Protein AF-A0A8J4GUY5-F1 (afdb_monomer_lite)

Foldseek 3Di:
DDDDDPPDPPLRVVLVCQCPDPDPVSRDDPVVVVVSVVVVVVVVVVVVVVVVVVVVVVVVVVVVVVVVVVVVVVVVVPPPPPDDDDDDDDDDDDDDDDDDDDDDDDDDDDDDDDDDDDDDDDDDD

Structure (mmCIF, N/CA/C/O backbone):
data_AF-A0A8J4GUY5-F1
#
_entry.id   AF-A0A8J4GUY5-F1
#
loop_
_atom_site.group_PDB
_atom_site.id
_atom_site.type_symbol
_atom_site.label_atom_id
_atom_site.label_alt_id
_atom_site.label_comp_id
_atom_site.label_asym_id
_atom_site.label_entity_id
_atom_site.label_seq_id
_atom_site.pdbx_PDB_ins_code
_atom_site.Cartn_x
_atom_site.Cartn_y
_atom_site.Cartn_z
_atom_site.occupancy
_atom_site.B_iso_or_equiv
_atom_site.auth_seq_id
_atom_site.auth_comp_id
_atom_site.auth_asym_id
_atom_site.auth_atom_id
_atom_site.pdbx_PDB_model_num
ATOM 1 N N . SER A 1 1 ? 21.500 10.286 -3.439 1.00 68.69 1 SER A N 1
ATOM 2 C CA . SER A 1 1 ? 20.327 9.549 -2.931 1.00 68.69 1 SER A CA 1
ATOM 3 C C . SER A 1 1 ? 19.379 10.551 -2.304 1.00 68.69 1 SER A C 1
ATOM 5 O O . SER A 1 1 ? 19.825 11.305 -1.446 1.00 68.69 1 SER A O 1
ATOM 7 N N . SER A 1 2 ? 18.131 10.629 -2.769 1.00 71.19 2 SER A N 1
ATOM 8 C CA . SER A 1 2 ? 17.134 11.545 -2.199 1.00 71.19 2 SER A CA 1
ATOM 9 C C . SER A 1 2 ? 16.688 11.064 -0.811 1.00 71.19 2 SER A C 1
ATOM 11 O O . SER A 1 2 ? 16.445 9.862 -0.647 1.00 71.19 2 SER A O 1
ATOM 13 N N . PRO A 1 3 ? 16.584 11.962 0.187 1.00 81.38 3 PRO A N 1
ATOM 14 C CA . PRO A 1 3 ? 16.195 11.588 1.543 1.00 81.38 3 PRO A CA 1
ATOM 15 C C . PRO A 1 3 ? 14.742 11.084 1.584 1.00 81.38 3 PRO A C 1
ATOM 17 O O . PRO A 1 3 ? 13.922 11.557 0.796 1.00 81.38 3 PRO A O 1
ATOM 20 N N . PRO A 1 4 ? 14.410 10.139 2.482 1.00 81.69 4 PRO A N 1
ATOM 21 C CA . PRO A 1 4 ? 13.044 9.655 2.647 1.00 81.69 4 PRO A CA 1
ATOM 22 C C . PRO A 1 4 ? 12.107 10.786 3.070 1.00 81.69 4 PRO A C 1
ATOM 24 O O . PRO A 1 4 ? 12.444 11.615 3.917 1.00 81.69 4 PRO A O 1
ATOM 27 N N . HIS A 1 5 ? 10.922 10.822 2.464 1.00 83.75 5 HIS A N 1
ATOM 28 C CA . HIS A 1 5 ? 9.917 11.819 2.797 1.00 83.75 5 HIS A CA 1
ATOM 29 C C . HIS A 1 5 ? 9.132 11.367 4.041 1.00 83.75 5 HIS A C 1
ATOM 31 O O . HIS A 1 5 ? 8.519 10.303 4.006 1.00 83.75 5 HIS A O 1
ATOM 37 N N . PRO A 1 6 ? 9.044 12.174 5.116 1.00 87.38 6 PRO A N 1
ATOM 38 C CA . PRO A 1 6 ? 8.512 11.733 6.414 1.00 87.38 6 PRO A CA 1
ATOM 39 C C . PRO A 1 6 ? 7.021 11.363 6.402 1.00 87.38 6 PRO A C 1
ATOM 41 O O . PRO A 1 6 ? 6.516 10.789 7.358 1.00 87.38 6 PRO A O 1
ATOM 44 N N . ARG A 1 7 ? 6.298 11.724 5.336 1.00 90.69 7 ARG A N 1
ATOM 45 C CA . ARG A 1 7 ? 4.868 11.413 5.160 1.00 90.69 7 ARG A CA 1
ATOM 46 C C . ARG A 1 7 ? 4.595 10.251 4.209 1.00 90.69 7 ARG A C 1
ATOM 48 O O . ARG A 1 7 ? 3.438 9.888 4.044 1.00 90.69 7 ARG A O 1
ATOM 55 N N . ILE A 1 8 ? 5.620 9.735 3.534 1.00 88.75 8 ILE A N 1
ATOM 56 C CA . ILE A 1 8 ? 5.461 8.677 2.539 1.00 88.75 8 ILE A CA 1
ATOM 57 C C . ILE A 1 8 ? 6.030 7.394 3.151 1.00 88.75 8 ILE A C 1
ATOM 59 O O . ILE A 1 8 ? 7.216 7.378 3.475 1.00 88.75 8 ILE A O 1
ATOM 63 N N . PRO A 1 9 ? 5.221 6.333 3.323 1.00 90.25 9 PRO A N 1
ATOM 64 C CA . PRO A 1 9 ? 5.702 5.018 3.729 1.00 90.25 9 PRO A CA 1
ATOM 65 C C . PRO A 1 9 ? 6.895 4.558 2.890 1.00 90.25 9 PRO A C 1
ATOM 67 O O . PRO A 1 9 ? 6.898 4.726 1.669 1.00 90.25 9 PRO A O 1
ATOM 70 N N . ASP A 1 10 ? 7.873 3.914 3.528 1.00 90.12 10 ASP A N 1
ATOM 71 C CA . ASP A 1 10 ? 9.135 3.535 2.879 1.00 90.12 10 ASP A CA 1
ATOM 72 C C . ASP A 1 10 ? 8.935 2.725 1.593 1.00 90.12 10 ASP A C 1
ATOM 74 O O . ASP A 1 10 ? 9.633 2.954 0.609 1.00 90.12 10 ASP A O 1
ATOM 78 N N . VAL A 1 11 ? 7.941 1.833 1.565 1.00 90.25 11 VAL A N 1
ATOM 79 C CA . VAL A 1 11 ? 7.595 1.028 0.381 1.00 90.25 11 VAL A CA 1
ATOM 80 C C . VAL A 1 11 ? 7.181 1.916 -0.798 1.00 90.25 11 VAL A C 1
ATOM 82 O O . VAL A 1 11 ? 7.663 1.744 -1.914 1.00 90.25 11 VAL A O 1
ATOM 85 N N . GLN A 1 12 ? 6.341 2.923 -0.550 1.00 93.00 12 GLN A N 1
ATOM 86 C CA . GLN A 1 12 ? 5.902 3.867 -1.581 1.00 93.00 12 GLN A CA 1
ATOM 87 C C . GLN A 1 12 ? 7.057 4.775 -2.018 1.00 93.00 12 GLN A C 1
ATOM 89 O O . GLN A 1 12 ? 7.193 5.084 -3.201 1.00 93.00 12 GLN A O 1
ATOM 94 N N . TRP A 1 13 ? 7.932 5.159 -1.084 1.00 93.38 13 TRP A N 1
ATOM 95 C CA . TRP A 1 13 ? 9.129 5.935 -1.400 1.00 93.38 13 TRP A CA 1
ATOM 96 C C . TRP A 1 13 ? 10.126 5.153 -2.266 1.00 93.38 13 TRP A C 1
ATOM 98 O O . TRP A 1 13 ? 10.750 5.716 -3.165 1.00 93.38 13 TRP A O 1
ATOM 108 N N . GLN A 1 14 ? 10.280 3.851 -2.024 1.00 93.31 14 GLN A N 1
ATOM 109 C CA . GLN A 1 14 ? 11.113 2.980 -2.854 1.00 93.31 14 GLN A CA 1
ATOM 110 C C . GLN A 1 14 ? 10.564 2.858 -4.276 1.00 93.31 14 GLN A C 1
ATOM 112 O O . GLN A 1 14 ? 11.337 3.024 -5.219 1.00 93.31 14 GLN A O 1
ATOM 117 N N . LEU A 1 15 ? 9.249 2.671 -4.427 1.00 95.06 15 LEU A N 1
ATOM 118 C CA . LEU A 1 15 ? 8.594 2.627 -5.736 1.00 95.06 15 LEU A CA 1
ATOM 119 C C . LEU A 1 15 ? 8.778 3.943 -6.507 1.00 95.06 15 LEU A C 1
ATOM 121 O O . LEU A 1 15 ? 9.185 3.930 -7.665 1.00 95.06 15 LEU A O 1
ATOM 125 N N . ILE A 1 16 ? 8.581 5.084 -5.836 1.00 94.81 16 ILE A N 1
ATOM 126 C CA . ILE A 1 16 ? 8.859 6.424 -6.377 1.00 94.81 16 ILE A CA 1
ATOM 127 C C . ILE A 1 16 ? 10.290 6.504 -6.922 1.00 94.81 16 ILE A C 1
ATOM 129 O O . ILE A 1 16 ? 10.493 6.894 -8.069 1.00 94.81 16 ILE A O 1
ATOM 133 N N . LYS A 1 17 ? 11.293 6.097 -6.134 1.00 94.50 17 LYS A N 1
ATOM 134 C CA . LYS A 1 17 ? 12.692 6.131 -6.584 1.00 94.50 17 LYS A CA 1
ATOM 135 C C . LYS A 1 17 ? 12.936 5.240 -7.802 1.00 94.50 17 LYS A C 1
ATOM 137 O O . LYS A 1 17 ? 13.638 5.680 -8.703 1.00 94.50 17 LYS A O 1
ATOM 142 N N . ALA A 1 18 ? 12.360 4.038 -7.833 1.00 95.75 18 ALA A N 1
ATOM 143 C CA . ALA A 1 18 ? 12.514 3.113 -8.954 1.00 95.75 18 ALA A CA 1
ATOM 144 C C . ALA A 1 18 ? 11.913 3.679 -10.254 1.00 95.75 18 ALA A C 1
ATOM 146 O O . ALA A 1 18 ? 12.537 3.602 -11.308 1.00 95.75 18 ALA A O 1
ATOM 147 N N . CYS A 1 19 ? 10.751 4.336 -10.184 1.00 97.19 19 CYS A N 1
ATOM 148 C CA . CYS A 1 19 ? 10.127 4.983 -11.345 1.00 97.19 19 CYS A CA 1
ATOM 149 C C . CYS A 1 19 ? 10.948 6.155 -11.913 1.00 97.19 19 CYS A C 1
ATOM 151 O O . CYS A 1 19 ? 10.845 6.464 -13.101 1.00 97.19 19 CYS A O 1
ATOM 153 N N . TRP A 1 20 ? 11.750 6.817 -11.074 1.00 96.38 20 TRP A N 1
ATOM 154 C CA . TRP A 1 20 ? 12.589 7.962 -11.446 1.00 96.38 20 TRP A CA 1
ATOM 155 C C . TRP A 1 20 ? 14.066 7.610 -11.664 1.00 96.38 20 TRP A C 1
ATOM 157 O O . TRP A 1 20 ? 14.900 8.517 -11.730 1.00 96.38 20 TRP A O 1
ATOM 167 N N . ASP A 1 21 ? 14.409 6.329 -11.800 1.00 96.69 21 ASP A N 1
ATOM 168 C CA . ASP A 1 21 ? 15.792 5.935 -12.055 1.00 96.69 21 ASP A CA 1
ATOM 169 C C . ASP A 1 21 ? 16.301 6.520 -13.392 1.00 96.69 21 ASP A C 1
ATOM 171 O O . ASP A 1 21 ? 15.549 6.552 -14.377 1.00 96.69 21 ASP A O 1
ATOM 175 N N . PRO A 1 22 ? 17.536 7.051 -13.468 1.00 96.25 22 PRO A N 1
ATOM 176 C CA . PRO A 1 22 ? 18.096 7.532 -14.730 1.00 96.25 22 PRO A CA 1
ATOM 177 C C . PRO A 1 22 ? 18.163 6.449 -15.815 1.00 96.25 22 PRO A C 1
ATOM 179 O O . PRO A 1 22 ? 18.019 6.790 -16.990 1.00 96.25 22 PRO A O 1
ATOM 182 N N . ASP A 1 23 ? 18.352 5.181 -15.448 1.00 97.12 23 ASP A N 1
ATOM 183 C CA . ASP A 1 23 ? 18.352 4.066 -16.389 1.00 97.12 23 ASP A CA 1
ATOM 184 C C . ASP A 1 23 ? 16.904 3.596 -16.655 1.00 97.12 23 ASP A C 1
ATOM 186 O O . ASP A 1 23 ? 16.210 3.163 -15.736 1.00 97.12 23 ASP A O 1
ATOM 190 N N . PRO A 1 24 ? 16.393 3.671 -17.899 1.00 96.50 24 PRO A N 1
ATOM 191 C CA . PRO A 1 24 ? 15.045 3.205 -18.208 1.00 96.50 24 PRO A CA 1
ATOM 192 C C . PRO A 1 24 ? 14.883 1.687 -18.077 1.00 96.50 24 PRO A C 1
ATOM 194 O O . PRO A 1 24 ? 13.755 1.230 -17.921 1.00 96.50 24 PRO A O 1
ATOM 197 N N . VAL A 1 25 ? 15.968 0.907 -18.137 1.00 97.31 25 VAL A N 1
ATOM 198 C CA . VAL A 1 25 ? 15.916 -0.563 -18.069 1.00 97.31 25 VAL A CA 1
ATOM 199 C C . VAL A 1 25 ? 15.556 -1.047 -16.666 1.00 97.31 25 VAL A C 1
ATOM 201 O O . VAL A 1 25 ? 14.930 -2.093 -16.521 1.00 97.31 25 VAL A O 1
ATOM 204 N N . VAL A 1 26 ? 15.928 -0.289 -15.631 1.00 96.88 26 VAL A N 1
ATOM 205 C CA . VAL A 1 26 ? 15.622 -0.642 -14.236 1.00 96.88 26 VAL A CA 1
ATOM 206 C C . VAL A 1 26 ? 14.298 -0.057 -13.750 1.00 96.88 26 VAL A C 1
ATOM 208 O O . VAL A 1 26 ? 13.861 -0.376 -12.643 1.00 96.88 26 VAL A O 1
ATOM 211 N N . ARG A 1 27 ? 13.650 0.802 -14.550 1.00 97.88 27 ARG A N 1
ATOM 212 C CA . ARG A 1 27 ? 12.326 1.319 -14.205 1.00 97.88 27 ARG A CA 1
ATOM 213 C C . ARG A 1 27 ? 11.309 0.181 -14.280 1.00 97.88 27 ARG A C 1
ATOM 215 O O . ARG A 1 27 ? 11.305 -0.556 -15.266 1.00 97.88 27 ARG A O 1
ATOM 222 N N . PRO A 1 28 ? 10.428 0.053 -13.279 1.00 97.56 28 PRO A N 1
ATOM 223 C CA . PRO A 1 28 ? 9.366 -0.937 -13.325 1.00 97.56 28 PRO A CA 1
ATOM 224 C C . PRO A 1 28 ? 8.393 -0.620 -14.465 1.00 97.56 28 PRO A C 1
ATOM 226 O O . PRO A 1 28 ? 8.150 0.548 -14.791 1.00 97.56 28 PRO A O 1
ATOM 22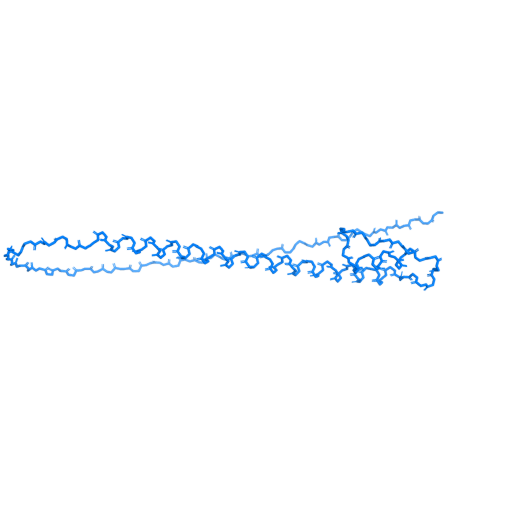9 N N . ASP A 1 29 ? 7.801 -1.662 -15.043 1.00 97.94 29 ASP A N 1
ATOM 230 C CA . ASP A 1 29 ? 6.692 -1.494 -15.979 1.00 97.94 29 ASP A CA 1
ATOM 231 C C . ASP A 1 29 ? 5.437 -0.991 -15.244 1.00 97.94 29 ASP A C 1
ATOM 233 O O . ASP A 1 29 ? 5.246 -1.219 -14.046 1.00 97.94 29 ASP A O 1
ATOM 237 N N . MET A 1 30 ? 4.532 -0.334 -15.967 1.00 97.00 30 MET A N 1
ATOM 238 C CA . MET A 1 30 ? 3.295 0.200 -15.402 1.00 97.00 30 MET A CA 1
ATOM 239 C C . MET A 1 30 ? 2.399 -0.887 -14.801 1.00 97.00 30 MET A C 1
ATOM 241 O O . MET A 1 30 ? 1.697 -0.612 -13.828 1.00 97.00 30 MET A O 1
ATOM 245 N N . VAL A 1 31 ? 2.447 -2.118 -15.326 1.00 98.12 31 VAL A N 1
ATOM 246 C CA . VAL A 1 31 ? 1.741 -3.268 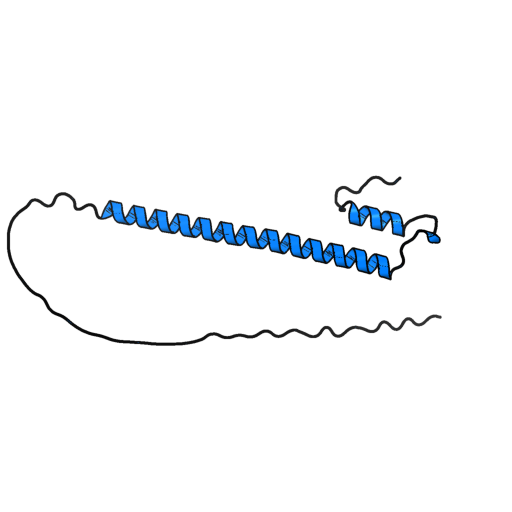-14.738 1.00 98.12 31 VAL A CA 1
ATOM 247 C C . VAL A 1 31 ? 2.284 -3.587 -13.343 1.00 98.12 31 VAL A C 1
ATOM 249 O O . VAL A 1 31 ? 1.514 -3.832 -12.412 1.00 98.12 31 VAL A O 1
ATOM 252 N N . GLU A 1 32 ? 3.603 -3.532 -13.170 1.00 96.88 32 GLU A N 1
ATOM 253 C CA . GLU A 1 32 ? 4.253 -3.770 -11.884 1.00 96.88 32 GLU A CA 1
ATOM 254 C C . GLU A 1 32 ? 3.945 -2.640 -10.893 1.00 96.88 32 GLU A C 1
ATOM 256 O O . GLU A 1 32 ? 3.562 -2.903 -9.751 1.00 96.88 32 GLU A O 1
ATOM 261 N N . VAL A 1 33 ? 4.021 -1.384 -11.344 1.00 97.44 33 VAL A N 1
ATOM 262 C CA . VAL A 1 33 ? 3.658 -0.207 -10.537 1.00 97.44 33 VAL A CA 1
ATOM 263 C C . VAL A 1 33 ? 2.209 -0.302 -10.052 1.00 97.44 33 VAL A C 1
ATOM 265 O O . VAL A 1 33 ? 1.945 -0.092 -8.866 1.00 97.44 33 VAL A O 1
ATOM 268 N N . ALA A 1 34 ? 1.273 -0.647 -10.941 1.00 97.19 34 ALA A N 1
ATOM 269 C CA . ALA A 1 34 ? -0.136 -0.811 -10.595 1.00 97.19 34 ALA A CA 1
ATOM 270 C C . ALA A 1 34 ? -0.333 -1.922 -9.555 1.00 97.19 34 ALA A C 1
ATOM 272 O O . ALA A 1 34 ? -0.973 -1.689 -8.531 1.00 97.19 34 ALA A O 1
ATOM 273 N N . SER A 1 35 ? 0.288 -3.087 -9.760 1.00 96.94 35 SER A N 1
ATOM 274 C CA . SER A 1 35 ? 0.201 -4.209 -8.821 1.00 96.94 35 SER A CA 1
ATOM 275 C C . SER A 1 35 ? 0.726 -3.846 -7.425 1.00 96.94 35 SER A C 1
ATOM 277 O O . SER A 1 35 ? 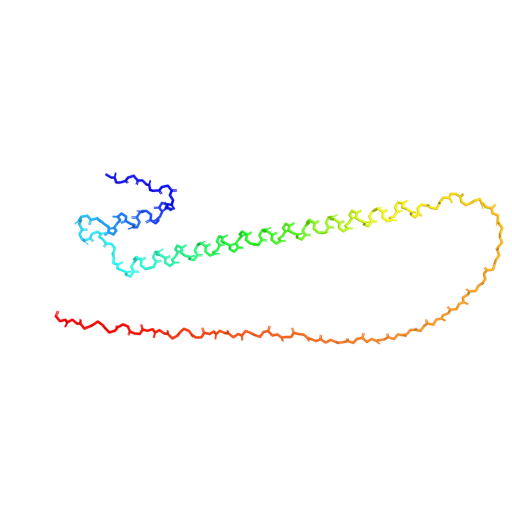0.084 -4.151 -6.415 1.00 96.94 35 SER A O 1
ATOM 279 N N . GLN A 1 36 ? 1.855 -3.132 -7.345 1.00 95.75 36 GLN A N 1
ATOM 280 C CA . GLN A 1 36 ? 2.415 -2.679 -6.068 1.00 95.75 36 GLN A CA 1
ATOM 281 C C . GLN A 1 36 ? 1.517 -1.644 -5.370 1.00 95.75 36 GLN A C 1
ATOM 283 O O . GLN A 1 36 ? 1.346 -1.692 -4.147 1.00 95.75 36 GLN A O 1
ATOM 288 N N . LEU A 1 37 ? 0.910 -0.727 -6.129 1.00 95.06 37 LEU A N 1
ATOM 289 C CA . LEU A 1 37 ? -0.028 0.265 -5.594 1.00 95.06 37 LEU A CA 1
ATOM 290 C C . LEU A 1 37 ? -1.321 -0.382 -5.086 1.00 95.06 37 LEU A C 1
ATOM 292 O O . LEU A 1 37 ? -1.766 -0.061 -3.985 1.00 95.06 37 LEU A O 1
ATOM 296 N N . GLU A 1 38 ? -1.900 -1.319 -5.835 1.00 96.00 38 GLU A N 1
ATOM 297 C CA . GLU A 1 38 ? -3.090 -2.067 -5.416 1.00 96.00 38 GLU A CA 1
ATOM 298 C C . GLU A 1 38 ? -2.838 -2.851 -4.125 1.00 96.00 38 GLU A C 1
ATOM 300 O O . GLU A 1 38 ? -3.643 -2.793 -3.192 1.00 96.00 38 GLU A O 1
ATOM 305 N N . ALA A 1 39 ? -1.686 -3.519 -4.021 1.00 94.00 39 ALA A N 1
ATOM 306 C CA . ALA A 1 39 ? -1.289 -4.215 -2.802 1.00 94.00 39 ALA A CA 1
ATOM 307 C C . ALA A 1 39 ? -1.146 -3.254 -1.606 1.00 94.00 39 ALA A C 1
ATOM 309 O O . ALA A 1 39 ? -1.544 -3.583 -0.484 1.00 94.00 39 ALA A O 1
ATOM 310 N N . ALA A 1 40 ? -0.607 -2.051 -1.827 1.00 91.56 40 ALA A N 1
ATOM 311 C CA . ALA A 1 40 ? -0.496 -1.033 -0.786 1.00 91.56 40 ALA A CA 1
ATOM 312 C C . ALA A 1 40 ? -1.873 -0.521 -0.326 1.00 91.56 40 ALA A C 1
ATOM 314 O O . ALA A 1 40 ? -2.098 -0.390 0.879 1.00 91.56 40 ALA A O 1
ATOM 315 N N . LEU A 1 41 ? -2.802 -0.287 -1.258 1.00 92.88 41 LEU A N 1
ATOM 316 C CA . LEU A 1 41 ? -4.177 0.123 -0.950 1.00 92.88 41 LEU A CA 1
ATOM 317 C C . LEU A 1 41 ? -4.924 -0.963 -0.166 1.00 92.88 41 LEU A C 1
ATOM 319 O O . LEU A 1 41 ? -5.506 -0.671 0.876 1.00 92.88 41 LEU A O 1
ATOM 323 N N . ALA A 1 42 ? -4.816 -2.227 -0.581 1.00 93.75 42 ALA A N 1
ATOM 324 C CA . ALA A 1 42 ? -5.434 -3.345 0.132 1.00 93.75 42 ALA A CA 1
ATOM 325 C C . ALA A 1 42 ? -4.912 -3.488 1.575 1.00 93.75 42 ALA A C 1
ATOM 327 O O . ALA A 1 42 ? -5.665 -3.827 2.492 1.00 93.75 42 ALA A O 1
ATOM 328 N N . ASN A 1 43 ? -3.623 -3.222 1.802 1.00 91.56 43 ASN A N 1
ATOM 329 C CA . ASN A 1 43 ? -3.054 -3.203 3.150 1.00 91.56 43 ASN A CA 1
ATOM 330 C C . ASN A 1 43 ? -3.571 -2.024 3.982 1.00 91.56 43 ASN A C 1
ATOM 332 O O . ASN A 1 43 ? -3.844 -2.206 5.169 1.00 91.56 43 ASN A O 1
ATOM 336 N N . LEU A 1 44 ? -3.733 -0.843 3.378 1.00 90.25 44 LEU A N 1
ATOM 337 C CA . LEU A 1 44 ? -4.301 0.320 4.058 1.00 90.25 44 LEU A CA 1
ATOM 338 C C . LEU A 1 44 ? -5.752 0.058 4.485 1.00 90.25 44 LEU A C 1
ATOM 340 O O . LEU A 1 44 ? -6.090 0.295 5.644 1.00 90.25 44 LEU A O 1
ATOM 344 N N . ASP A 1 45 ? -6.568 -0.512 3.600 1.00 92.38 45 ASP A N 1
ATOM 345 C CA . ASP A 1 45 ? -7.958 -0.875 3.901 1.00 92.38 45 ASP A CA 1
ATOM 346 C C . ASP A 1 45 ? -8.038 -1.884 5.054 1.00 92.38 45 ASP A C 1
ATOM 348 O O . ASP A 1 45 ? -8.839 -1.729 5.979 1.00 92.38 45 ASP A O 1
ATOM 352 N N . ARG A 1 46 ? -7.159 -2.897 5.063 1.00 92.00 46 ARG A N 1
ATOM 353 C CA . ARG A 1 46 ? -7.071 -3.864 6.171 1.00 92.00 46 ARG A CA 1
ATOM 354 C C . ARG A 1 46 ? -6.689 -3.203 7.493 1.00 92.00 46 ARG A C 1
ATOM 356 O O . ARG A 1 46 ? -7.264 -3.547 8.525 1.00 92.00 46 ARG A O 1
ATOM 363 N N . GLN A 1 47 ? -5.739 -2.270 7.479 1.00 90.19 47 GLN A N 1
ATOM 364 C CA . GLN A 1 47 ? -5.352 -1.530 8.683 1.00 90.19 47 GLN A CA 1
ATOM 365 C C . GLN A 1 47 ? -6.503 -0.659 9.196 1.00 90.19 47 GLN A C 1
ATOM 367 O O . GLN A 1 47 ? -6.775 -0.654 10.396 1.00 90.19 47 GLN A O 1
ATOM 372 N N . GLN A 1 48 ? -7.221 0.023 8.303 1.00 89.38 48 GLN A N 1
ATOM 373 C CA . GLN A 1 48 ? -8.392 0.818 8.673 1.00 89.38 48 GLN A CA 1
ATOM 374 C C . GLN A 1 48 ? -9.506 -0.049 9.267 1.00 89.38 48 GLN A C 1
ATOM 376 O O . GLN A 1 48 ? -10.044 0.290 10.322 1.00 89.38 48 GLN A O 1
ATOM 381 N N . ALA A 1 49 ? -9.800 -1.198 8.656 1.00 88.94 49 ALA A N 1
ATOM 382 C CA . ALA A 1 49 ? -10.772 -2.149 9.188 1.00 88.94 49 ALA A CA 1
ATOM 383 C C . ALA A 1 49 ? -10.370 -2.660 10.585 1.00 88.94 49 ALA A C 1
ATOM 385 O O . ALA A 1 49 ? -11.207 -2.734 11.488 1.00 88.94 49 ALA A O 1
ATOM 386 N N . ALA A 1 50 ? -9.083 -2.953 10.800 1.00 88.62 50 ALA A N 1
ATOM 387 C CA . ALA A 1 50 ? -8.573 -3.382 12.101 1.00 88.62 50 ALA A CA 1
ATOM 388 C C . ALA A 1 50 ? -8.732 -2.295 13.181 1.00 88.62 50 ALA A C 1
ATOM 390 O O . ALA A 1 50 ? -9.130 -2.599 14.310 1.00 88.62 50 ALA A O 1
ATOM 391 N N . LEU A 1 51 ? -8.481 -1.027 12.849 1.00 87.94 51 LEU A N 1
ATOM 392 C CA . LEU A 1 51 ? -8.683 0.090 13.779 1.00 87.94 51 LEU A CA 1
ATOM 393 C C . LEU A 1 51 ? -10.164 0.281 14.129 1.00 87.94 51 LEU A C 1
ATOM 395 O O . LEU A 1 51 ? -10.496 0.386 15.309 1.00 87.94 51 LEU A O 1
ATOM 399 N N . GLN A 1 52 ? -11.057 0.236 13.136 1.00 85.88 52 GLN A N 1
ATOM 400 C CA . GLN A 1 52 ? -12.503 0.347 13.367 1.00 85.88 52 GLN A CA 1
ATOM 401 C C . GLN A 1 52 ? -13.045 -0.797 14.231 1.00 85.88 52 GLN A C 1
ATOM 403 O O . GLN A 1 52 ? -13.870 -0.571 15.116 1.00 85.88 52 GLN A O 1
ATOM 408 N N . SER A 1 53 ? -12.556 -2.021 14.015 1.00 81.50 53 SER A N 1
ATOM 409 C CA . SER A 1 53 ? -12.978 -3.173 14.815 1.00 81.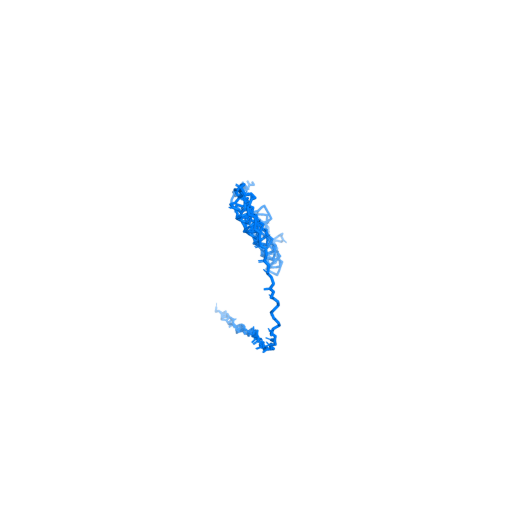50 53 SER A CA 1
ATOM 410 C C . SER A 1 53 ? -12.589 -3.034 16.292 1.00 81.50 53 SER A C 1
ATOM 412 O O . SER A 1 53 ? -13.404 -3.323 17.167 1.00 81.50 53 SER A O 1
ATOM 414 N N . ASN A 1 54 ? -11.391 -2.515 16.585 1.00 79.50 54 ASN A N 1
ATOM 415 C CA . ASN A 1 54 ? -10.961 -2.259 17.961 1.00 79.50 54 ASN A CA 1
ATOM 416 C C . ASN A 1 54 ? -11.787 -1.157 18.633 1.00 79.50 54 ASN A C 1
ATOM 418 O O . ASN A 1 54 ? -12.126 -1.284 19.811 1.00 79.50 54 ASN A O 1
ATOM 422 N N . GLU A 1 55 ? -12.149 -0.099 17.904 1.00 81.25 55 GLU A N 1
ATOM 423 C CA . GLU A 1 55 ? -12.975 0.969 18.472 1.00 81.25 55 GLU A CA 1
ATOM 424 C C . GLU A 1 55 ? -14.359 0.451 18.883 1.00 81.25 55 GLU A C 1
ATOM 426 O O . GLU A 1 55 ? -14.798 0.697 20.008 1.00 81.25 55 GLU A O 1
ATOM 431 N N . LEU A 1 56 ? -14.998 -0.360 18.037 1.00 76.88 56 LEU A N 1
ATOM 432 C CA . LEU A 1 56 ? -16.303 -0.950 18.343 1.00 76.88 56 LEU A CA 1
ATOM 433 C C . LEU A 1 56 ? -16.257 -1.837 19.601 1.00 76.88 56 LEU A C 1
ATOM 435 O O . LEU A 1 56 ? -17.088 -1.694 20.496 1.00 76.88 56 LEU A O 1
ATOM 439 N N . LEU A 1 57 ? -15.232 -2.687 19.718 1.00 74.75 57 LEU A N 1
ATOM 440 C CA . LEU A 1 57 ? -15.015 -3.541 20.894 1.00 74.75 57 LEU A CA 1
ATOM 441 C C . LEU A 1 57 ? -14.842 -2.729 22.187 1.00 74.75 57 LEU A C 1
ATOM 443 O O . LEU A 1 57 ? -15.372 -3.091 23.244 1.00 74.75 57 LEU A O 1
ATOM 447 N N . THR A 1 58 ? -14.119 -1.610 22.122 1.00 72.31 58 THR A N 1
ATOM 448 C CA . THR A 1 58 ? -13.955 -0.734 23.291 1.00 72.31 58 THR A CA 1
ATOM 449 C C . THR A 1 58 ? -15.232 0.034 23.630 1.00 72.31 58 THR A C 1
ATOM 451 O O . THR A 1 58 ? -15.515 0.230 24.814 1.00 72.31 58 THR A O 1
ATOM 454 N N . ALA A 1 59 ? -16.040 0.424 22.642 1.00 69.25 59 ALA A N 1
ATOM 455 C CA . ALA A 1 59 ? -17.319 1.090 22.874 1.00 69.25 59 ALA A CA 1
ATOM 456 C C . ALA A 1 59 ? -18.318 0.181 23.617 1.00 69.25 59 ALA A C 1
ATOM 458 O O . ALA A 1 59 ? -18.914 0.619 24.607 1.00 69.25 59 ALA A O 1
ATOM 459 N N . ASP A 1 60 ? -18.434 -1.090 23.217 1.00 71.50 60 ASP A N 1
ATOM 460 C CA . ASP A 1 60 ? -19.314 -2.068 23.877 1.00 71.50 60 ASP A CA 1
ATOM 461 C C . ASP A 1 60 ? -18.853 -2.416 25.300 1.00 71.50 60 ASP A C 1
ATOM 463 O O . ASP A 1 60 ? -19.659 -2.570 26.222 1.00 71.50 60 ASP A O 1
ATOM 467 N N . THR A 1 61 ? -1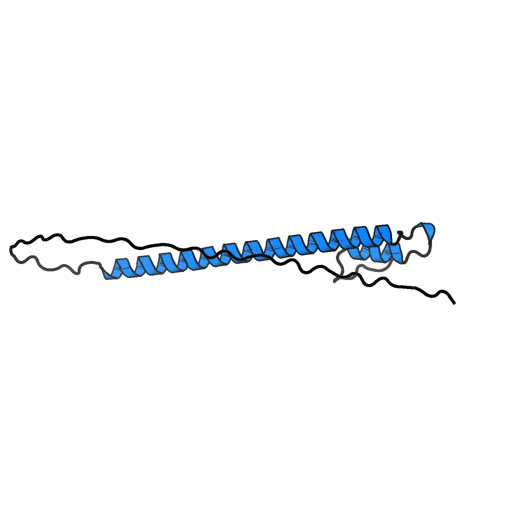7.541 -2.465 25.527 1.00 73.75 61 THR A N 1
ATOM 468 C CA . THR A 1 61 ? -16.998 -2.742 26.867 1.00 73.75 61 THR A CA 1
ATOM 469 C C . THR A 1 61 ? -17.308 -1.602 27.854 1.00 73.75 61 THR A C 1
ATOM 471 O O . THR A 1 61 ? -17.632 -1.845 29.025 1.00 73.75 61 THR A O 1
ATOM 474 N N . HIS A 1 62 ? -17.264 -0.343 27.401 1.00 77.50 62 HIS A N 1
ATOM 475 C CA . HIS A 1 62 ? -17.569 0.821 28.243 1.00 77.50 62 HIS A CA 1
ATOM 476 C C . HIS A 1 62 ? -19.063 0.963 28.561 1.00 77.50 62 HIS A C 1
ATOM 478 O O . HIS A 1 62 ? -19.418 1.332 29.687 1.00 77.50 62 HIS A O 1
ATOM 484 N N . SER A 1 63 ? -19.946 0.678 27.602 1.00 76.25 63 SER A N 1
ATOM 485 C CA . SER A 1 63 ? -21.397 0.720 27.815 1.00 76.25 63 SER A CA 1
ATOM 486 C C . SER A 1 63 ? -21.859 -0.408 28.747 1.00 76.25 63 SER A C 1
ATOM 488 O O . SER A 1 63 ? -22.609 -0.135 29.693 1.00 76.25 63 SER A O 1
ATOM 490 N N . ALA A 1 64 ? -21.328 -1.626 28.578 1.00 80.31 64 ALA A N 1
ATOM 491 C CA . ALA A 1 64 ? -21.580 -2.754 29.478 1.00 80.31 64 ALA A CA 1
ATOM 492 C C . ALA A 1 64 ? -21.138 -2.452 30.923 1.00 80.31 64 ALA A C 1
ATOM 494 O O . ALA A 1 64 ? -21.903 -2.653 31.871 1.00 80.31 64 ALA A O 1
ATOM 495 N N . SER A 1 65 ? -19.943 -1.874 31.099 1.00 83.69 65 SER A N 1
ATOM 496 C CA . SER A 1 65 ? -19.433 -1.491 32.425 1.00 83.69 65 SER A CA 1
ATOM 497 C C . SER A 1 65 ? -20.297 -0.412 33.094 1.00 83.69 65 SER A C 1
ATOM 499 O O . SER A 1 65 ? -20.605 -0.508 34.286 1.00 83.69 65 SER A O 1
ATOM 501 N N . ARG A 1 66 ? -20.759 0.599 32.338 1.00 81.69 66 ARG A N 1
ATOM 502 C CA . ARG A 1 66 ? -21.679 1.627 32.865 1.00 81.69 66 ARG A CA 1
ATOM 503 C C . ARG A 1 66 ? -23.027 1.043 33.278 1.00 81.69 66 ARG A C 1
ATOM 505 O O . ARG A 1 66 ? -23.538 1.421 34.332 1.00 81.69 66 ARG A O 1
ATOM 512 N N . GLN A 1 67 ? -23.600 0.132 32.491 1.00 84.69 67 GLN A N 1
ATOM 513 C CA . GLN A 1 67 ? -24.854 -0.534 32.862 1.00 84.69 67 GLN A CA 1
ATOM 514 C C . GLN A 1 67 ? -24.705 -1.348 34.149 1.00 84.69 67 GLN A C 1
ATOM 516 O O . GLN A 1 67 ? -25.556 -1.253 35.037 1.00 84.69 67 GLN A O 1
ATOM 521 N N . GLN A 1 68 ? -23.609 -2.095 34.295 1.00 85.31 68 GLN A N 1
ATOM 522 C CA . GLN A 1 68 ? -23.360 -2.874 35.507 1.00 85.31 68 GLN A CA 1
ATOM 523 C C . GLN A 1 68 ? -23.218 -1.974 36.745 1.00 85.31 68 GLN A C 1
ATOM 525 O O . GLN A 1 68 ? -23.787 -2.267 37.801 1.00 85.31 68 GLN A O 1
ATOM 530 N N . GLN A 1 69 ? -22.527 -0.838 36.613 1.00 86.00 69 GLN A N 1
ATOM 531 C CA . GLN A 1 69 ? -22.394 0.131 37.702 1.00 86.00 69 GLN A CA 1
ATOM 532 C C . GLN A 1 69 ? -23.744 0.758 38.091 1.00 86.00 69 GLN A C 1
ATOM 534 O O . GLN A 1 69 ? -24.007 0.969 39.277 1.00 86.00 69 GLN A O 1
ATOM 539 N N . GLN A 1 70 ? -24.628 1.020 37.121 1.00 86.75 70 GLN A N 1
ATOM 540 C CA . GLN A 1 70 ? -25.983 1.507 37.398 1.00 86.75 70 GLN A CA 1
ATOM 541 C C . GLN A 1 70 ? -26.838 0.460 38.127 1.00 86.75 70 GLN A C 1
ATOM 543 O O . GLN A 1 70 ? -27.569 0.815 39.054 1.00 86.75 70 GLN A O 1
ATOM 548 N N . GLN A 1 71 ? -26.724 -0.826 37.777 1.00 85.44 71 GLN A N 1
ATOM 549 C CA . GLN A 1 71 ? -27.445 -1.894 38.482 1.00 85.44 71 GLN A CA 1
ATOM 550 C C . GLN A 1 71 ? -26.985 -2.056 39.939 1.00 85.44 71 GLN A C 1
ATOM 552 O O . GLN A 1 71 ? -27.818 -2.274 40.820 1.00 85.44 71 GLN A O 1
ATOM 557 N N . GLN A 1 72 ? -25.688 -1.905 40.234 1.00 85.50 72 GLN A N 1
ATOM 558 C CA . GLN A 1 72 ? -25.205 -1.964 41.623 1.00 85.50 72 GLN A CA 1
ATOM 559 C C . GLN A 1 72 ? -25.725 -0.803 42.485 1.00 85.50 72 GLN A C 1
ATOM 561 O O . GLN A 1 72 ? -26.025 -1.003 43.664 1.00 85.50 72 GLN A O 1
ATOM 566 N N . GLN A 1 73 ? -25.888 0.397 41.918 1.00 84.19 73 GLN A N 1
ATOM 567 C CA . GLN A 1 73 ? -26.436 1.545 42.654 1.00 84.19 73 GLN A CA 1
ATOM 568 C C . GLN A 1 73 ? -27.920 1.370 43.015 1.00 84.19 73 GLN A C 1
ATOM 570 O O . GLN A 1 73 ? -28.363 1.852 44.059 1.00 84.19 73 GLN A O 1
ATOM 575 N N . GLN A 1 74 ? -28.695 0.655 42.194 1.00 82.56 74 GLN A N 1
ATOM 576 C CA . GLN A 1 74 ? -30.107 0.378 42.486 1.00 82.56 74 GLN A CA 1
ATOM 577 C C . GLN A 1 74 ? -30.288 -0.639 43.623 1.00 82.56 74 GLN A C 1
ATOM 579 O O . GLN A 1 74 ? -31.241 -0.527 44.393 1.00 82.56 74 GLN A O 1
ATOM 584 N N . GLN A 1 75 ? -29.367 -1.596 43.783 1.00 77.56 75 GLN A N 1
ATOM 585 C CA . GLN A 1 75 ? -29.454 -2.606 44.847 1.00 77.56 75 GLN A CA 1
ATOM 586 C C . GLN A 1 75 ? -29.157 -2.036 46.243 1.00 77.56 75 GLN A C 1
ATOM 588 O O . GLN A 1 75 ? -29.778 -2.452 47.219 1.00 77.56 75 GLN A O 1
ATOM 593 N N . GLN A 1 76 ? -28.277 -1.035 46.360 1.00 71.00 76 GLN A N 1
ATOM 594 C CA . GLN A 1 76 ? -27.962 -0.421 47.661 1.00 71.00 76 GLN A CA 1
ATOM 595 C C . GLN A 1 76 ? -29.130 0.399 48.239 1.00 71.00 76 GLN A C 1
ATOM 597 O O . GLN A 1 76 ? -29.288 0.484 49.459 1.00 71.00 76 GLN A O 1
ATOM 602 N N . GLN A 1 77 ? -29.993 0.951 47.381 1.00 67.56 77 GLN A N 1
ATOM 603 C CA . GLN A 1 77 ? -31.173 1.718 47.804 1.00 67.56 77 GLN A CA 1
ATOM 604 C C . GLN A 1 77 ? -32.321 0.837 48.316 1.00 67.56 77 GLN A C 1
ATOM 606 O O . GLN A 1 77 ? -33.211 1.335 49.000 1.00 67.56 77 GLN A O 1
ATOM 611 N N . GLN A 1 78 ? -32.298 -0.466 48.024 1.00 61.88 78 GLN A N 1
ATOM 612 C CA . GLN A 1 78 ? -33.318 -1.414 48.477 1.00 61.88 78 GLN A CA 1
ATOM 613 C C . GLN A 1 78 ? -32.967 -2.098 49.798 1.00 61.88 78 GLN A C 1
ATOM 615 O O . GLN A 1 78 ? -33.688 -3.005 50.207 1.00 61.88 78 GLN A O 1
ATOM 620 N N . THR A 1 79 ? -31.902 -1.680 50.496 1.00 56.44 79 THR A N 1
ATOM 621 C CA . THR A 1 79 ? -31.678 -2.186 51.854 1.00 56.44 79 THR A CA 1
ATOM 622 C C . THR A 1 79 ? -32.899 -1.828 52.708 1.00 56.44 79 THR A C 1
ATOM 6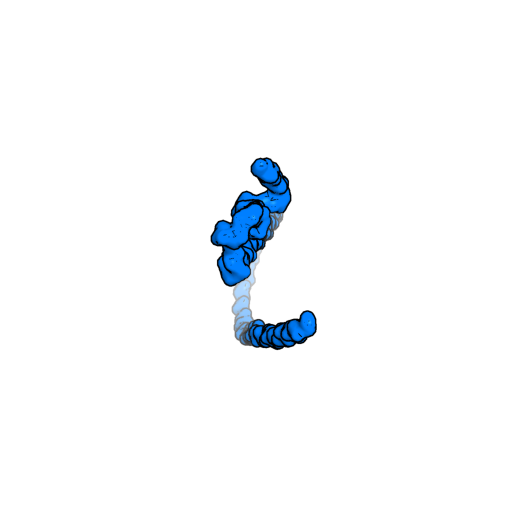24 O O . THR A 1 79 ? -33.215 -0.647 52.885 1.00 56.44 79 THR A O 1
ATOM 627 N N . PRO A 1 80 ? -33.651 -2.824 53.211 1.00 54.16 80 PRO A N 1
ATOM 628 C CA . PRO A 1 80 ? -34.808 -2.545 54.031 1.00 54.16 80 PRO A CA 1
ATOM 629 C C . PRO A 1 80 ? -34.287 -1.923 55.320 1.00 54.16 80 PRO A C 1
ATOM 631 O O . PRO A 1 80 ? -33.691 -2.594 56.164 1.00 54.16 80 PRO A O 1
ATOM 634 N N . ARG A 1 81 ? -34.495 -0.610 55.468 1.00 50.41 81 ARG A N 1
ATOM 635 C CA . ARG A 1 81 ? -34.384 0.062 56.761 1.00 50.41 81 ARG A CA 1
ATOM 636 C C . ARG A 1 81 ? -35.172 -0.768 57.757 1.00 50.41 81 ARG A C 1
ATOM 638 O O . ARG A 1 81 ? -36.370 -0.952 57.555 1.00 50.41 81 ARG A O 1
ATOM 645 N N . GLY A 1 82 ? -34.476 -1.265 58.782 1.00 49.59 82 GLY A N 1
ATOM 646 C CA . GLY A 1 82 ? -35.001 -2.097 59.858 1.00 49.59 82 GLY A CA 1
ATOM 647 C C . GLY A 1 82 ? -36.417 -1.690 60.236 1.00 49.59 82 GLY A C 1
ATOM 648 O O . GLY A 1 82 ? -36.645 -0.739 60.983 1.00 49.59 82 GLY A O 1
ATOM 649 N N . ARG A 1 83 ? -37.370 -2.419 59.661 1.00 43.41 83 ARG A N 1
ATOM 650 C CA . ARG A 1 83 ? -38.786 -2.291 59.939 1.00 43.41 83 ARG A CA 1
ATOM 651 C C . ARG A 1 83 ? -38.987 -3.055 61.235 1.00 43.41 83 ARG A C 1
ATOM 653 O O . ARG A 1 83 ? -38.772 -4.265 61.283 1.00 43.41 83 ARG A O 1
ATOM 660 N N . ARG A 1 84 ? -39.308 -2.322 62.304 1.00 52.91 84 ARG A N 1
ATOM 661 C CA . ARG A 1 84 ? -39.696 -2.905 63.589 1.00 52.91 84 ARG A CA 1
ATOM 662 C C . ARG A 1 84 ? -40.770 -3.958 63.342 1.00 52.91 84 ARG A C 1
ATOM 664 O O . ARG A 1 84 ? -41.770 -3.702 62.678 1.00 52.91 84 ARG A O 1
ATOM 671 N N . ASN A 1 85 ? -40.499 -5.133 63.891 1.00 52.53 85 ASN A N 1
ATOM 672 C CA . ASN A 1 85 ? -41.401 -6.257 63.986 1.00 52.53 85 ASN A CA 1
ATOM 673 C C . ASN A 1 85 ? -42.647 -5.846 64.783 1.00 52.53 85 ASN A C 1
ATOM 675 O O . ASN A 1 85 ? -42.572 -5.654 65.996 1.00 52.53 85 ASN A O 1
ATOM 679 N N . SER A 1 86 ? -43.781 -5.719 64.104 1.00 54.00 86 SER A N 1
ATOM 680 C CA . SER A 1 86 ? -45.093 -5.767 64.739 1.00 54.00 86 SER A CA 1
ATOM 681 C C . SER A 1 86 ? -46.092 -6.388 63.769 1.00 54.00 86 SER A C 1
ATOM 683 O O . SER A 1 86 ? -46.615 -5.708 62.894 1.00 54.00 86 SER A O 1
ATOM 685 N N . GLY A 1 87 ? -46.311 -7.690 63.953 1.00 48.16 87 GLY A N 1
ATOM 686 C CA . GLY A 1 87 ? -47.635 -8.305 63.932 1.00 48.16 87 GLY A CA 1
ATOM 687 C C . GLY A 1 87 ? -48.381 -8.416 62.600 1.00 48.16 87 GLY A C 1
ATOM 688 O O . GLY A 1 87 ? -48.815 -7.427 62.029 1.00 48.16 87 GLY A O 1
ATOM 689 N N . GLY A 1 88 ? -48.705 -9.664 62.251 1.00 44.47 88 GLY A N 1
ATOM 690 C CA . GLY A 1 88 ? -50.067 -10.002 61.830 1.00 44.47 88 GLY A CA 1
ATOM 691 C C . GLY A 1 88 ? -50.298 -10.243 60.338 1.00 44.47 88 GLY A C 1
ATOM 692 O O . GLY A 1 88 ? -50.451 -9.304 59.575 1.00 44.47 88 GLY A O 1
ATOM 693 N N . GLY A 1 89 ? -50.440 -11.526 59.985 1.00 47.25 89 GLY A N 1
ATOM 694 C CA . GLY A 1 89 ? -51.710 -12.075 59.485 1.00 47.25 89 GLY A CA 1
ATOM 695 C C . GLY A 1 89 ? -52.134 -11.842 58.025 1.00 47.25 89 GLY A C 1
ATOM 696 O O . GLY A 1 89 ? -52.313 -10.714 57.592 1.00 47.25 89 GLY A O 1
ATOM 697 N N . GLY A 1 90 ? -52.468 -12.956 57.353 1.00 42.81 90 GLY A N 1
ATOM 698 C CA . GLY A 1 90 ? -53.317 -13.038 56.149 1.00 42.81 90 GLY A CA 1
ATOM 699 C C . GLY A 1 90 ? -52.544 -12.833 54.842 1.00 42.81 90 GLY A C 1
ATOM 700 O O . GLY A 1 90 ? -51.840 -11.851 54.692 1.00 42.81 90 GLY A O 1
ATOM 701 N N . GLY A 1 91 ? -52.544 -13.727 53.853 1.00 46.41 91 GLY A N 1
ATOM 702 C CA . GLY A 1 91 ? -53.635 -14.560 53.354 1.00 46.41 91 GLY A CA 1
ATOM 703 C C . GLY A 1 91 ? -54.060 -14.006 51.989 1.00 46.41 91 GLY A C 1
ATOM 704 O O . GLY A 1 91 ? -54.581 -12.900 51.933 1.00 46.41 91 GLY A O 1
ATOM 705 N N . GLY A 1 92 ? -53.835 -14.760 50.906 1.00 38.28 92 GLY A N 1
ATOM 706 C CA . GLY A 1 92 ? -54.424 -14.468 49.592 1.00 38.28 92 GLY A CA 1
ATOM 707 C C . GLY A 1 92 ? -53.497 -14.675 48.392 1.00 38.28 92 GLY A C 1
ATOM 708 O O . GLY A 1 92 ? -52.741 -13.785 48.021 1.00 38.28 92 GLY A O 1
ATOM 709 N N . SER A 1 93 ? -53.620 -15.834 47.740 1.00 48.06 93 SER A N 1
ATOM 710 C CA . SER A 1 93 ? -53.384 -15.974 46.294 1.00 48.06 93 SER A CA 1
ATOM 711 C C . SER A 1 93 ? -54.504 -15.255 45.524 1.00 48.06 93 SER A C 1
ATOM 713 O O . SER A 1 93 ? -55.620 -15.168 46.042 1.00 48.06 93 SER A O 1
ATOM 715 N N . PRO A 1 94 ? -54.259 -14.778 44.290 1.00 57.16 94 PRO A N 1
ATOM 716 C CA . PRO A 1 94 ? -54.725 -15.572 43.147 1.00 57.16 94 PRO A CA 1
ATOM 717 C C . PRO A 1 94 ? -53.836 -15.513 41.887 1.00 57.16 94 PRO A C 1
ATOM 719 O O . PRO A 1 94 ? -53.032 -14.609 41.677 1.00 57.16 94 PRO A O 1
ATOM 722 N N . GLN A 1 95 ? -54.032 -16.529 41.044 1.00 58.00 95 GLN A N 1
ATOM 723 C CA . GLN A 1 95 ? -53.550 -16.663 39.666 1.00 58.00 95 GLN A CA 1
ATOM 724 C C . GLN A 1 95 ? -54.147 -15.592 38.732 1.00 58.00 95 GLN A C 1
ATOM 726 O O . GLN A 1 95 ? -55.225 -15.086 39.021 1.00 58.00 95 GLN A O 1
ATOM 731 N N . HIS A 1 96 ? -53.508 -15.351 37.575 1.00 44.75 96 HIS A N 1
ATOM 732 C CA . HIS A 1 96 ? -54.103 -15.233 36.220 1.00 44.75 96 HIS A CA 1
ATOM 733 C C . HIS A 1 96 ? -52.972 -14.943 35.195 1.00 44.75 96 HIS A C 1
ATOM 735 O O . HIS A 1 96 ? -52.148 -14.070 35.429 1.00 44.75 96 HIS A O 1
ATOM 741 N N . LYS A 1 97 ? -52.724 -15.853 34.235 1.00 47.75 97 LYS A N 1
ATOM 742 C CA . LYS A 1 97 ? -53.130 -15.854 32.800 1.00 47.75 97 LYS A CA 1
ATOM 743 C C . LYS A 1 97 ? -52.288 -14.923 31.896 1.00 47.75 97 LYS A C 1
ATOM 745 O O . LYS A 1 97 ? -52.291 -13.723 32.099 1.00 47.75 97 LYS A O 1
ATOM 750 N N . MET A 1 98 ? -51.411 -15.494 31.055 1.00 45.66 98 MET A N 1
ATOM 751 C CA . MET A 1 98 ? -51.582 -15.808 29.609 1.00 45.66 98 MET A CA 1
ATOM 752 C C . MET A 1 98 ? -51.432 -14.583 28.687 1.00 45.66 98 MET A C 1
ATOM 754 O O . MET A 1 98 ? -52.226 -13.656 28.795 1.00 45.66 98 MET A O 1
ATOM 758 N N . SER A 1 99 ? -50.449 -14.611 27.774 1.00 47.84 99 SER A N 1
ATOM 759 C CA . SER A 1 99 ? -50.658 -14.755 26.314 1.00 47.84 99 SER A CA 1
ATOM 760 C C . SER A 1 99 ? -49.472 -14.245 25.478 1.00 47.84 99 SER A C 1
ATOM 762 O O . SER A 1 99 ? -48.892 -13.202 25.769 1.00 47.84 99 SER A O 1
ATOM 764 N N . ASP A 1 100 ? -49.172 -15.035 24.445 1.00 50.16 100 ASP A N 1
ATOM 765 C CA . ASP A 1 100 ? -48.420 -14.787 23.209 1.00 50.16 100 ASP A CA 1
ATOM 766 C C . ASP A 1 100 ? -48.525 -13.387 22.583 1.00 50.16 100 ASP A C 1
ATOM 768 O O . ASP A 1 100 ? -49.594 -12.789 22.584 1.00 50.16 100 ASP A O 1
ATOM 772 N N . GLU A 1 101 ? -47.443 -12.966 21.915 1.00 53.50 101 GLU A N 1
ATOM 773 C CA . GLU A 1 101 ? -47.386 -12.448 20.526 1.00 53.50 101 GLU A CA 1
ATOM 774 C C . GLU A 1 101 ? -45.982 -11.854 20.288 1.00 53.50 101 GLU A C 1
ATOM 776 O O . GLU A 1 101 ? -45.389 -11.292 21.200 1.00 53.50 101 GLU A O 1
ATOM 781 N N . LYS A 1 102 ? -45.355 -11.822 19.114 1.00 46.69 102 LYS A N 1
ATOM 782 C CA . LYS A 1 102 ? -45.389 -12.507 17.814 1.00 46.69 102 LYS A CA 1
ATOM 783 C C . LYS A 1 102 ? -44.293 -11.784 17.000 1.00 46.69 102 LYS A C 1
ATOM 785 O O . LYS A 1 102 ? -44.011 -10.623 17.272 1.00 46.69 102 LYS A O 1
ATOM 790 N N . SER A 1 103 ? -43.672 -12.511 16.069 1.00 49.09 103 SER A N 1
ATOM 791 C CA . SER A 1 103 ? -42.951 -12.115 14.839 1.00 49.09 103 SER A CA 1
ATOM 792 C C . SER A 1 103 ? -42.783 -10.609 14.519 1.00 49.09 103 SER A C 1
ATOM 794 O O . SER A 1 103 ? -43.690 -9.818 14.713 1.00 49.09 103 SER A O 1
ATOM 796 N N . GLU A 1 104 ? -41.720 -10.135 13.863 1.00 49.16 104 GLU A N 1
ATOM 797 C CA . GLU A 1 104 ? -41.314 -10.562 12.518 1.00 49.16 104 GLU A CA 1
ATOM 798 C C . GLU A 1 104 ? -40.030 -9.846 12.035 1.00 49.16 104 GLU A C 1
ATOM 800 O O . GLU A 1 104 ? -39.506 -8.925 12.654 1.00 49.16 104 GLU A O 1
ATOM 805 N N . ALA A 1 105 ? -39.546 -10.341 10.900 1.00 48.09 105 ALA A N 1
ATOM 806 C CA . ALA A 1 105 ? -38.295 -10.105 10.202 1.00 48.09 105 ALA A CA 1
ATOM 807 C C . ALA A 1 105 ? -38.007 -8.671 9.712 1.00 48.09 105 ALA A C 1
ATOM 809 O O . ALA A 1 105 ? -38.898 -7.895 9.390 1.00 48.09 105 ALA A O 1
ATOM 810 N N . GLY A 1 106 ? -36.716 -8.407 9.481 1.00 44.66 106 GLY A N 1
ATOM 811 C CA . GLY A 1 106 ? -36.224 -7.283 8.684 1.00 44.66 106 GLY A CA 1
ATOM 812 C C . GLY A 1 106 ? -35.008 -7.683 7.852 1.00 44.66 106 GLY A C 1
ATOM 813 O O . GLY A 1 106 ? -33.872 -7.480 8.265 1.00 44.66 106 GLY A O 1
ATOM 814 N N . ARG A 1 107 ? -35.255 -8.291 6.685 1.00 52.00 107 ARG A N 1
ATOM 815 C CA . ARG A 1 107 ? -34.268 -8.502 5.613 1.00 52.00 107 ARG A CA 1
ATOM 816 C C . ARG A 1 107 ? -34.086 -7.207 4.814 1.00 52.00 107 ARG A C 1
ATOM 818 O O . ARG A 1 107 ? -35.072 -6.594 4.426 1.00 52.00 107 ARG A O 1
ATOM 825 N N . GLY A 1 108 ? -32.851 -6.889 4.443 1.00 46.19 108 GLY A N 1
ATOM 826 C CA . GLY A 1 108 ? -32.517 -5.981 3.340 1.00 46.19 108 GLY A CA 1
ATOM 827 C C . GLY A 1 108 ? -30.996 -5.890 3.244 1.00 46.19 108 GLY A C 1
ATOM 828 O O . GLY A 1 108 ? -30.356 -5.508 4.209 1.00 46.19 108 GLY A O 1
ATOM 829 N N . GLY A 1 109 ? -30.310 -6.324 2.192 1.00 47.59 109 GLY A N 1
ATOM 830 C CA . GLY A 1 109 ? -30.694 -6.384 0.787 1.00 47.59 109 GLY A CA 1
ATOM 831 C C . GLY A 1 109 ? -29.676 -5.533 0.035 1.00 47.59 109 GLY A C 1
ATOM 832 O O . GLY A 1 109 ? -29.859 -4.330 -0.099 1.00 47.59 109 GLY A O 1
ATOM 833 N N . GLY A 1 110 ? -28.555 -6.149 -0.350 1.00 46.28 110 GLY A N 1
ATOM 834 C CA . GLY A 1 110 ? -27.469 -5.483 -1.060 1.00 46.28 110 GLY A CA 1
ATOM 835 C C . GLY A 1 110 ? -27.859 -5.077 -2.480 1.00 46.28 110 GLY A C 1
ATOM 836 O O . GLY A 1 110 ? -28.645 -5.750 -3.141 1.00 46.28 110 GLY A O 1
ATOM 837 N N . ALA A 1 111 ? -27.247 -3.998 -2.964 1.00 51.34 111 ALA A N 1
ATOM 838 C CA . ALA A 1 111 ? -27.205 -3.664 -4.379 1.00 51.34 111 ALA A CA 1
ATOM 839 C C . ALA A 1 111 ? -25.807 -3.135 -4.717 1.00 51.34 111 ALA A C 1
ATOM 841 O O . ALA A 1 111 ? -25.462 -1.986 -4.439 1.00 51.34 111 ALA A O 1
ATOM 842 N N . ALA A 1 112 ? -24.999 -4.015 -5.306 1.00 52.91 112 ALA A N 1
ATOM 843 C CA . ALA A 1 112 ? -23.756 -3.672 -5.971 1.00 52.91 112 ALA A CA 1
ATOM 844 C C . ALA A 1 112 ? -24.075 -2.779 -7.178 1.00 52.91 112 ALA A C 1
ATOM 846 O O . ALA A 1 112 ? -24.805 -3.178 -8.087 1.00 52.91 112 ALA A O 1
ATOM 847 N N . ARG A 1 113 ? -23.542 -1.557 -7.192 1.00 54.09 113 ARG A N 1
ATOM 848 C CA . ARG A 1 113 ? -23.574 -0.706 -8.381 1.00 54.09 113 ARG A CA 1
ATOM 849 C C . ARG A 1 113 ? -22.372 -1.043 -9.252 1.00 54.09 113 ARG A C 1
ATOM 851 O O . ARG A 1 113 ? -21.230 -0.835 -8.856 1.00 54.09 113 ARG A O 1
ATOM 858 N N . SER A 1 114 ? -22.683 -1.582 -10.428 1.00 57.12 114 SER A N 1
ATOM 859 C CA . SER A 1 114 ? -21.762 -1.808 -11.540 1.00 57.12 114 SER A CA 1
ATOM 860 C C . SER A 1 114 ? -20.984 -0.532 -11.858 1.00 57.12 114 SER A C 1
ATOM 862 O O . SER A 1 114 ? -21.581 0.513 -12.121 1.00 57.12 114 SER A O 1
ATOM 864 N N . ARG A 1 115 ? -19.652 -0.627 -11.842 1.00 52.16 115 ARG A N 1
ATOM 865 C CA . ARG A 1 115 ? -18.764 0.373 -12.437 1.00 52.16 115 ARG A CA 1
ATOM 866 C C . ARG A 1 115 ? -18.832 0.213 -13.951 1.00 52.16 115 ARG A C 1
ATOM 868 O O . ARG A 1 115 ? -18.413 -0.806 -14.482 1.00 52.16 115 ARG A O 1
ATOM 875 N N . SER A 1 116 ? -19.358 1.217 -14.633 1.00 57.75 116 SER A N 1
ATOM 876 C CA . SER A 1 116 ? -19.106 1.428 -16.054 1.00 57.75 116 SER A CA 1
ATOM 877 C C . SER A 1 116 ? -17.677 1.956 -16.217 1.00 57.75 116 SER A C 1
ATOM 879 O O . SER A 1 116 ? -17.377 3.053 -15.742 1.00 57.75 116 SER A O 1
ATOM 881 N N . GLU A 1 117 ? -16.801 1.171 -16.841 1.00 70.25 117 GLU A N 1
ATOM 882 C CA . GLU A 1 117 ? -15.465 1.598 -17.269 1.00 70.25 117 GLU A CA 1
ATOM 883 C C . GLU A 1 117 ? -15.564 2.634 -18.402 1.00 70.25 117 GLU A C 1
ATOM 885 O O . GLU A 1 117 ? -16.255 2.387 -19.394 1.00 70.25 117 GLU A O 1
ATOM 890 N N . PRO A 1 118 ? -14.879 3.786 -18.312 1.00 69.81 118 PRO A N 1
ATOM 891 C CA . PRO A 1 118 ? -14.646 4.636 -19.468 1.00 69.81 118 PRO A CA 1
ATOM 892 C C . PRO A 1 118 ? -13.445 4.103 -20.262 1.00 69.81 118 PRO A C 1
ATOM 894 O O . PRO A 1 118 ? -12.304 4.157 -19.807 1.00 69.81 118 PRO A O 1
ATOM 897 N N . THR A 1 119 ? -13.689 3.604 -21.472 1.00 66.19 119 THR A N 1
ATOM 898 C CA . THR A 1 119 ? -12.630 3.282 -22.437 1.00 66.19 119 THR A CA 1
ATOM 899 C C . THR A 1 119 ? -11.960 4.570 -22.925 1.00 66.19 119 THR A C 1
ATOM 901 O O . THR A 1 119 ? -12.579 5.354 -23.647 1.00 66.19 119 THR A O 1
ATOM 904 N N . CYS A 1 120 ? -10.698 4.791 -22.555 1.00 64.75 120 CYS A N 1
ATOM 905 C CA . CYS A 1 120 ? -9.869 5.865 -23.102 1.00 64.75 120 CYS A CA 1
ATOM 906 C C . CYS A 1 120 ? -9.465 5.536 -24.549 1.00 64.75 120 CYS A C 1
ATOM 908 O O . CYS A 1 120 ? -8.690 4.610 -24.779 1.00 64.75 120 CYS A O 1
ATOM 910 N N . GLN A 1 121 ? -9.960 6.300 -25.526 1.00 64.50 121 GLN A N 1
ATOM 911 C CA . GLN A 1 121 ? -9.400 6.315 -26.880 1.00 64.50 121 GLN A CA 1
ATOM 912 C C . GLN A 1 121 ? -8.293 7.370 -26.944 1.00 64.50 121 GLN A C 1
ATOM 914 O O . GLN A 1 121 ? -8.568 8.568 -26.919 1.00 64.50 121 GLN A O 1
ATOM 919 N N . CYS A 1 122 ? -7.039 6.931 -27.029 1.00 64.00 122 CYS A N 1
ATOM 920 C CA . CYS A 1 122 ? -5.918 7.807 -27.347 1.00 64.00 122 CYS A CA 1
ATOM 921 C C . CYS A 1 122 ? -5.812 7.928 -28.873 1.00 64.00 122 CYS A C 1
ATOM 923 O O . CYS A 1 122 ? -5.505 6.948 -29.549 1.00 64.00 122 CYS A O 1
ATOM 925 N N . ILE A 1 123 ? -6.062 9.121 -29.415 1.00 64.56 123 ILE A N 1
ATOM 926 C CA . ILE A 1 123 ? -5.702 9.460 -30.796 1.00 64.56 123 ILE A CA 1
ATOM 927 C C . ILE A 1 123 ? -4.216 9.828 -30.785 1.00 64.56 123 ILE A C 1
ATOM 929 O O . ILE A 1 123 ? -3.824 10.783 -30.118 1.00 64.56 123 ILE A O 1
ATOM 933 N N . ILE A 1 124 ? -3.398 9.047 -31.488 1.00 57.47 124 ILE A N 1
ATOM 934 C CA . ILE A 1 124 ? -2.004 9.389 -31.784 1.00 57.47 124 ILE A CA 1
ATOM 935 C C . ILE A 1 124 ? -2.038 10.240 -33.057 1.00 57.47 124 ILE A C 1
ATOM 937 O O . ILE A 1 124 ? -2.420 9.730 -34.111 1.00 57.47 124 ILE A O 1
ATOM 941 N N . SER A 1 125 ? -1.679 11.517 -32.933 1.00 65.81 125 SER A N 1
ATOM 942 C CA . SER A 1 125 ? -1.412 12.428 -34.054 1.00 65.81 125 SER A CA 1
ATOM 943 C C . SER A 1 125 ? 0.068 12.765 -34.104 1.00 65.81 125 SER A C 1
ATOM 945 O O . SER A 1 125 ? 0.661 12.904 -33.009 1.00 65.81 125 SER A O 1
#

pLDDT: mean 74.45, std 18.89, range [38.28, 98.12]

InterPro domains:
  IPR011009 Protein kinase-like domain superfamily [SSF56112] (3-63)

Organism: NCBI:txid1737510

Sequence (125 aa):
SSPPHPRIPDVQWQLIKACWDPDPVVRPDMVEVASQLEAALANLDRQQAALQSNELLTADTHSASRQQQQQQQQQQQQTPRGRRNSGGGGGGSPQHKMSDEKSEAGRGGGAARSRSEPTCQCIIS

Radius of gyration: 33.95 Å; chains: 1; bounding box: 75×29×99 Å

Secondary structure (DSSP, 8-state):
-PPPPTTS-HHHHHHHHHHT-SSTTSSPPHHHHHHHHHHHHHHHHHHHHHHHHHHHHHHHHHHHHHHHHHHHHHHHTT-----------------------------------------------